Protein AF-A0A662RZ93-F1 (afdb_monomer_lite)

Sequence (56 aa):
MFLVSYDISDDRLRGRVALTLREYGFRRLQKSVYVGEVSRNVAEMLAIELGRLVKG

Structure (mmCIF, N/CA/C/O backbone):
data_AF-A0A662RZ93-F1
#
_entry.id   AF-A0A662RZ93-F1
#
loop_
_atom_site.group_PDB
_atom_site.id
_atom_site.type_symbol
_atom_site.label_atom_id
_atom_site.label_alt_id
_atom_site.label_comp_id
_atom_site.label_asym_id
_atom_site.label_entity_id
_atom_site.label_seq_id
_atom_site.pdbx_PDB_ins_code
_atom_site.Cartn_x
_atom_site.Cartn_y
_atom_site.Cartn_z
_atom_site.occupancy
_atom_site.B_iso_or_equiv
_atom_site.auth_seq_id
_atom_site.auth_comp_id
_atom_site.auth_asym_id
_atom_site.auth_atom_id
_atom_site.pdbx_PDB_model_num
ATOM 1 N N . MET A 1 1 ? -12.143 5.845 6.622 1.00 94.62 1 MET A N 1
ATOM 2 C CA . MET A 1 1 ? -11.768 4.920 5.531 1.00 94.62 1 MET A CA 1
ATOM 3 C C . MET A 1 1 ? -10.796 5.628 4.606 1.00 94.62 1 MET A C 1
ATOM 5 O O . MET A 1 1 ? -11.055 6.770 4.250 1.00 94.62 1 MET A O 1
ATOM 9 N N . PHE A 1 2 ? -9.702 4.966 4.237 1.00 98.19 2 PHE A N 1
ATOM 10 C CA . PHE A 1 2 ? -8.685 5.485 3.324 1.00 98.19 2 PHE A CA 1
ATOM 11 C C . PHE A 1 2 ? -8.474 4.515 2.161 1.00 98.19 2 PHE A C 1
ATOM 13 O O . PHE A 1 2 ? -8.505 3.297 2.350 1.00 98.19 2 PHE A O 1
ATOM 20 N N . LEU A 1 3 ? -8.235 5.068 0.974 1.00 98.12 3 LEU A N 1
ATOM 21 C CA . LEU A 1 3 ? -7.839 4.338 -0.226 1.00 98.12 3 LEU A CA 1
ATOM 22 C C . LEU A 1 3 ? -6.406 4.743 -0.579 1.00 98.12 3 LEU A C 1
ATOM 24 O O . LEU A 1 3 ? -6.081 5.928 -0.560 1.00 98.12 3 LEU A O 1
ATOM 28 N N . VAL A 1 4 ? -5.565 3.769 -0.912 1.00 98.00 4 VAL A N 1
ATOM 29 C CA . VAL A 1 4 ? -4.191 3.995 -1.365 1.00 98.00 4 VAL A CA 1
ATOM 30 C C . VAL A 1 4 ? -4.032 3.379 -2.742 1.00 98.00 4 VAL A C 1
ATOM 32 O O . VAL A 1 4 ? -4.240 2.17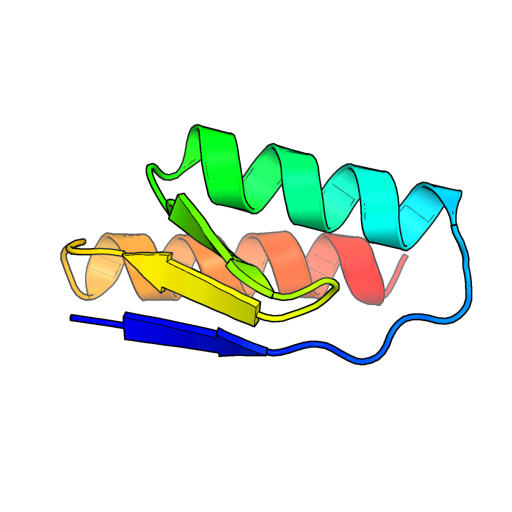8 -2.909 1.00 98.00 4 VAL A O 1
ATOM 35 N N . SER A 1 5 ? -3.634 4.192 -3.714 1.00 97.88 5 SER A N 1
ATOM 36 C CA . SER A 1 5 ? -3.233 3.760 -5.051 1.00 97.88 5 SER A CA 1
ATOM 37 C C . SER A 1 5 ? -1.813 4.226 -5.342 1.00 97.88 5 SER A C 1
ATOM 39 O O . SER A 1 5 ? -1.442 5.330 -4.947 1.00 97.88 5 SER A O 1
ATOM 41 N N . TYR A 1 6 ? -1.032 3.417 -6.049 1.00 96.94 6 TYR A N 1
ATOM 42 C CA . TYR A 1 6 ? 0.336 3.766 -6.431 1.00 96.94 6 TYR A CA 1
ATOM 43 C C . TYR A 1 6 ? 0.672 3.278 -7.840 1.00 96.94 6 TYR A C 1
ATOM 45 O O . TYR A 1 6 ? 0.108 2.295 -8.319 1.00 96.94 6 TYR A O 1
ATOM 53 N N . ASP A 1 7 ? 1.639 3.934 -8.473 1.00 96.88 7 ASP A N 1
ATOM 54 C CA . ASP A 1 7 ? 2.233 3.497 -9.733 1.00 96.88 7 ASP A CA 1
ATOM 55 C C . ASP A 1 7 ? 3.747 3.359 -9.545 1.00 96.88 7 ASP A C 1
ATOM 57 O O . ASP A 1 7 ? 4.456 4.338 -9.329 1.00 96.88 7 ASP A O 1
ATOM 61 N N . ILE A 1 8 ? 4.223 2.114 -9.499 1.00 96.62 8 ILE A N 1
ATOM 62 C CA . ILE A 1 8 ? 5.611 1.776 -9.175 1.00 96.62 8 ILE A CA 1
ATOM 63 C C . ILE A 1 8 ? 6.063 0.673 -10.124 1.00 96.62 8 ILE A C 1
ATOM 65 O O . ILE A 1 8 ? 5.597 -0.471 -10.035 1.00 96.62 8 ILE A O 1
ATOM 69 N N . SER A 1 9 ? 6.997 1.027 -11.007 1.00 96.31 9 SER A N 1
ATOM 70 C CA . SER A 1 9 ? 7.568 0.105 -11.993 1.00 96.31 9 SER A CA 1
ATOM 71 C C . SER A 1 9 ? 8.527 -0.904 -11.358 1.00 96.31 9 SER A C 1
ATOM 73 O O . SER A 1 9 ? 8.472 -2.080 -11.702 1.00 96.31 9 SER A O 1
ATOM 75 N N . ASP A 1 10 ? 9.348 -0.481 -10.390 1.00 96.81 10 ASP A N 1
ATOM 76 C CA . ASP A 1 10 ? 10.295 -1.363 -9.698 1.00 96.81 10 ASP A CA 1
ATOM 77 C C . ASP A 1 10 ? 9.569 -2.387 -8.803 1.00 96.81 10 ASP A C 1
ATOM 79 O O . ASP A 1 10 ? 8.867 -2.044 -7.846 1.00 96.81 10 ASP A O 1
ATOM 83 N N . ASP A 1 11 ? 9.756 -3.670 -9.109 1.00 97.00 11 ASP A N 1
ATOM 84 C CA . ASP A 1 11 ? 9.091 -4.784 -8.432 1.00 97.00 11 ASP A CA 1
ATOM 85 C C . ASP A 1 11 ? 9.487 -4.925 -6.957 1.00 97.00 11 ASP A C 1
ATOM 87 O O . ASP A 1 11 ? 8.644 -5.285 -6.126 1.00 97.00 11 ASP A O 1
ATOM 91 N N . ARG A 1 12 ? 10.740 -4.610 -6.606 1.00 97.12 12 ARG A N 1
ATOM 92 C CA . ARG A 1 12 ? 11.230 -4.671 -5.222 1.00 97.12 12 ARG A CA 1
ATOM 93 C C . ARG A 1 12 ? 10.627 -3.539 -4.399 1.00 97.12 12 ARG A C 1
ATOM 95 O O . ARG A 1 12 ? 10.128 -3.783 -3.300 1.00 97.12 12 ARG A O 1
ATOM 102 N N . LEU A 1 13 ? 10.623 -2.313 -4.923 1.00 97.88 13 LEU A N 1
ATOM 103 C CA . LEU A 1 13 ? 9.990 -1.161 -4.281 1.00 97.88 13 LEU A CA 1
ATOM 104 C C . LEU A 1 13 ? 8.487 -1.391 -4.111 1.00 97.88 13 LEU A C 1
ATOM 106 O O . LEU A 1 13 ? 7.955 -1.199 -3.017 1.00 97.88 13 LEU A O 1
ATOM 110 N N . ARG A 1 14 ? 7.816 -1.893 -5.151 1.00 97.81 14 ARG A N 1
ATOM 111 C CA . ARG A 1 14 ? 6.391 -2.234 -5.096 1.00 97.81 14 ARG A CA 1
ATOM 112 C C . ARG A 1 14 ? 6.095 -3.297 -4.039 1.00 97.81 14 ARG A C 1
ATOM 114 O O . ARG A 1 14 ? 5.113 -3.170 -3.307 1.00 97.81 14 ARG A O 1
ATOM 121 N N . GLY A 1 15 ? 6.944 -4.321 -3.934 1.00 98.00 15 GLY A N 1
ATOM 122 C CA . GLY A 1 15 ? 6.852 -5.347 -2.895 1.00 98.00 15 GLY A CA 1
ATOM 123 C C . GLY A 1 15 ? 6.959 -4.768 -1.483 1.00 98.00 15 GLY A C 1
ATOM 124 O O . GLY A 1 15 ? 6.150 -5.118 -0.623 1.00 98.00 15 GLY A O 1
ATOM 125 N N . ARG A 1 16 ? 7.892 -3.831 -1.264 1.00 98.19 16 ARG A N 1
ATOM 126 C CA . ARG A 1 16 ? 8.054 -3.127 0.018 1.00 98.19 16 ARG A CA 1
ATOM 127 C C . ARG A 1 16 ? 6.826 -2.284 0.373 1.00 98.19 16 ARG A C 1
ATOM 129 O O . ARG A 1 16 ? 6.265 -2.487 1.442 1.00 98.19 16 ARG A O 1
ATOM 136 N N . VAL A 1 17 ? 6.324 -1.450 -0.545 1.00 98.25 17 VAL A N 1
ATOM 137 C CA . VAL A 1 17 ? 5.081 -0.671 -0.336 1.00 98.25 17 VAL A CA 1
ATOM 138 C C . VAL A 1 17 ? 3.900 -1.583 0.012 1.00 98.25 17 VAL A C 1
ATOM 140 O O . VAL A 1 17 ? 3.135 -1.310 0.936 1.00 98.25 17 VAL A O 1
ATOM 143 N N . ALA A 1 18 ? 3.752 -2.695 -0.711 1.00 98.31 18 ALA A N 1
ATOM 144 C CA . ALA A 1 18 ? 2.689 -3.668 -0.480 1.00 98.31 18 ALA A CA 1
ATOM 145 C C . ALA A 1 18 ? 2.798 -4.389 0.876 1.00 98.31 18 ALA A C 1
ATOM 147 O O . ALA A 1 18 ? 1.775 -4.834 1.403 1.00 98.31 18 ALA A O 1
ATOM 148 N N . LEU A 1 19 ? 4.008 -4.566 1.414 1.00 98.38 19 LEU A N 1
ATOM 149 C CA . LEU A 1 19 ? 4.231 -5.104 2.754 1.00 98.38 19 LEU A CA 1
ATOM 150 C C . LEU A 1 19 ? 3.863 -4.065 3.817 1.00 98.38 19 LEU A C 1
ATOM 152 O O . LEU A 1 19 ? 2.985 -4.357 4.624 1.00 98.38 19 LEU A O 1
ATOM 156 N N . THR A 1 20 ? 4.408 -2.849 3.727 1.00 98.31 20 THR A N 1
ATOM 157 C CA . THR A 1 20 ? 4.117 -1.752 4.665 1.00 98.31 20 THR A CA 1
ATOM 158 C C . THR A 1 20 ? 2.612 -1.492 4.774 1.00 98.31 20 THR A C 1
ATOM 160 O O . THR A 1 20 ? 2.064 -1.424 5.868 1.00 98.31 20 THR A O 1
ATOM 163 N N . LEU A 1 21 ? 1.884 -1.447 3.651 1.00 98.44 21 LEU A N 1
ATOM 164 C CA . LEU A 1 21 ? 0.425 -1.275 3.677 1.00 98.44 21 LEU A CA 1
ATOM 165 C C . LEU A 1 21 ? -0.295 -2.379 4.470 1.00 98.44 21 LEU A C 1
ATOM 167 O O . LEU A 1 21 ? -1.235 -2.087 5.207 1.00 98.44 21 LEU A O 1
ATOM 171 N N . ARG A 1 22 ? 0.147 -3.638 4.350 1.00 98.00 22 ARG A N 1
ATOM 172 C CA . ARG A 1 22 ? -0.438 -4.762 5.099 1.00 98.00 22 ARG A CA 1
ATOM 173 C C . ARG A 1 22 ? -0.123 -4.682 6.590 1.00 98.00 22 ARG A C 1
ATOM 175 O O . ARG A 1 22 ? -1.001 -4.982 7.390 1.00 98.00 22 ARG A O 1
ATOM 182 N N . GLU A 1 23 ? 1.083 -4.253 6.955 1.00 98.00 23 GLU A N 1
ATOM 183 C CA . GLU A 1 23 ? 1.492 -4.056 8.355 1.00 98.00 23 GLU A CA 1
ATOM 184 C C . GLU A 1 23 ? 0.671 -2.954 9.041 1.00 98.00 23 GLU A C 1
ATOM 186 O O . GLU A 1 23 ? 0.312 -3.086 10.207 1.00 98.00 23 GLU A O 1
ATOM 191 N N . TYR A 1 24 ? 0.264 -1.925 8.291 1.00 97.75 24 TYR A N 1
ATOM 192 C CA . TYR A 1 24 ? -0.667 -0.883 8.745 1.00 97.75 24 TYR A CA 1
ATOM 193 C C . TYR A 1 24 ? -2.150 -1.307 8.718 1.00 97.75 24 TYR A C 1
ATOM 195 O O . TYR A 1 24 ? -3.036 -0.488 8.966 1.00 97.75 24 TYR A O 1
ATOM 203 N N . GLY A 1 25 ? -2.448 -2.569 8.398 1.00 97.31 25 GLY A N 1
ATOM 204 C CA . GLY A 1 25 ? -3.809 -3.110 8.398 1.00 97.31 25 GLY A CA 1
ATOM 205 C C . GLY A 1 25 ? -4.626 -2.816 7.136 1.00 97.31 25 GLY A C 1
ATOM 206 O O . GLY A 1 25 ? -5.834 -3.054 7.122 1.00 97.31 25 GLY A O 1
ATOM 207 N N . PHE A 1 26 ? -4.012 -2.325 6.053 1.00 98.56 26 PHE A N 1
ATOM 208 C CA . PHE A 1 26 ? -4.720 -2.163 4.784 1.00 98.56 26 PHE A CA 1
ATOM 209 C C . PHE A 1 26 ? -4.876 -3.510 4.073 1.00 98.56 26 PHE A C 1
ATOM 211 O O . PHE A 1 26 ? -3.924 -4.277 3.904 1.00 98.56 26 PHE A O 1
ATOM 218 N N . ARG A 1 27 ? -6.079 -3.762 3.550 1.00 98.31 27 ARG A N 1
ATOM 219 C CA . ARG A 1 27 ? -6.372 -4.920 2.699 1.00 98.31 27 ARG A CA 1
ATOM 220 C C . ARG A 1 27 ? -6.179 -4.567 1.228 1.00 98.31 27 ARG A C 1
ATOM 222 O O . ARG A 1 27 ? -6.542 -3.481 0.774 1.00 98.31 27 ARG A O 1
ATOM 229 N N . ARG A 1 28 ? -5.624 -5.505 0.465 1.00 98.12 28 ARG A N 1
ATOM 230 C CA . ARG A 1 28 ? -5.437 -5.359 -0.983 1.00 98.12 28 ARG A CA 1
ATOM 231 C C . ARG A 1 28 ? -6.789 -5.443 -1.701 1.00 98.12 28 ARG A C 1
ATOM 233 O O . ARG A 1 28 ? -7.538 -6.387 -1.472 1.00 98.12 28 ARG A O 1
ATOM 240 N N . LEU A 1 29 ? -7.064 -4.482 -2.584 1.00 98.19 29 LEU A N 1
ATOM 241 C CA . LEU A 1 29 ? -8.243 -4.457 -3.460 1.00 98.19 29 LEU A CA 1
ATOM 242 C C . LEU A 1 29 ? -7.876 -4.790 -4.917 1.00 98.19 29 LEU A C 1
ATOM 244 O O . LEU A 1 29 ? -8.585 -5.542 -5.574 1.00 98.19 29 LEU A O 1
ATOM 248 N N . GLN A 1 30 ? -6.743 -4.275 -5.409 1.00 97.75 30 GLN A N 1
ATOM 249 C CA . GLN A 1 30 ? -6.202 -4.537 -6.753 1.00 97.75 30 GLN A CA 1
ATOM 250 C C . GLN A 1 30 ? -4.664 -4.588 -6.706 1.00 97.75 30 GLN A C 1
ATOM 252 O O . GLN A 1 30 ? -4.059 -4.305 -5.671 1.00 97.75 30 GLN A O 1
ATOM 257 N N . LYS A 1 31 ? -4.010 -4.914 -7.838 1.00 95.81 31 LYS A N 1
ATOM 258 C CA . LYS A 1 31 ? -2.544 -4.969 -8.002 1.00 95.81 31 LYS A CA 1
ATOM 259 C C . LYS A 1 31 ? -1.801 -3.817 -7.309 1.00 95.81 31 LYS A C 1
ATOM 261 O O . LYS A 1 31 ? -0.793 -4.078 -6.651 1.00 95.81 31 LYS A O 1
ATOM 266 N N . SER A 1 32 ? -2.323 -2.602 -7.441 1.00 97.75 32 SER A N 1
ATOM 267 C CA . SER A 1 32 ? -1.724 -1.383 -6.898 1.00 97.75 32 SER A CA 1
ATOM 268 C C . SER A 1 32 ? -2.724 -0.529 -6.116 1.00 97.75 32 SER A C 1
ATOM 270 O O . SER A 1 32 ? -2.577 0.688 -6.065 1.00 97.75 32 SER A O 1
ATOM 272 N N . VAL A 1 33 ? -3.765 -1.152 -5.545 1.00 98.44 33 VAL A N 1
ATOM 273 C CA . VAL A 1 33 ? -4.820 -0.451 -4.795 1.00 98.44 33 VAL A CA 1
ATOM 274 C C . VAL A 1 33 ? -5.139 -1.190 -3.498 1.00 98.44 33 VAL A C 1
ATOM 276 O O . VAL A 1 33 ? -5.343 -2.406 -3.503 1.00 98.44 33 VAL A O 1
ATOM 279 N N . TYR A 1 34 ? -5.184 -0.451 -2.393 1.00 98.69 34 TYR A N 1
ATOM 280 C CA . TYR A 1 34 ? -5.417 -0.935 -1.033 1.00 98.69 34 TYR A CA 1
ATOM 281 C C . TYR A 1 34 ? -6.455 -0.065 -0.323 1.00 98.69 34 TYR A C 1
ATOM 283 O O . TYR A 1 34 ? -6.549 1.131 -0.586 1.00 98.69 34 TYR A O 1
ATOM 291 N N . VAL A 1 35 ? -7.212 -0.652 0.601 1.00 98.69 35 VAL A N 1
ATOM 292 C CA . VAL A 1 35 ? -8.213 0.050 1.418 1.00 98.69 35 VAL A CA 1
ATOM 293 C C . VAL A 1 35 ? -8.026 -0.296 2.892 1.00 98.69 35 VAL A C 1
ATOM 295 O O . VAL A 1 35 ? -7.710 -1.437 3.225 1.00 98.69 35 VAL A O 1
ATOM 298 N N . GLY A 1 36 ? -8.200 0.687 3.772 1.00 97.94 36 GLY A N 1
ATOM 299 C CA . GLY A 1 36 ? -8.009 0.521 5.211 1.00 97.94 36 GLY A CA 1
ATOM 300 C C . GLY A 1 36 ? -8.941 1.402 6.036 1.00 97.94 36 GLY A C 1
ATOM 301 O O . GLY A 1 36 ? -9.269 2.535 5.666 1.00 97.94 36 GLY A O 1
ATOM 302 N N . GLU A 1 37 ? -9.364 0.875 7.179 1.00 98.12 37 GLU A N 1
ATOM 303 C CA . GLU A 1 37 ? -10.092 1.614 8.207 1.00 98.12 37 GLU A CA 1
ATOM 304 C C . GLU A 1 37 ? -9.140 1.921 9.357 1.00 98.12 37 GLU A C 1
ATOM 306 O O . GLU A 1 37 ? -9.025 1.182 10.325 1.00 98.12 37 GLU A O 1
ATOM 311 N N . VAL A 1 38 ? -8.409 3.020 9.204 1.00 97.12 38 VAL A N 1
ATOM 312 C CA . VAL A 1 38 ? -7.444 3.504 10.192 1.00 97.12 38 VAL A CA 1
ATOM 313 C C . VAL A 1 38 ? -7.797 4.925 10.619 1.00 97.12 38 VAL A C 1
ATOM 315 O O . VAL A 1 38 ? -8.542 5.627 9.925 1.00 97.12 38 VAL A O 1
ATOM 318 N N . SER A 1 39 ? -7.262 5.362 11.760 1.00 98.00 39 SER A N 1
ATOM 319 C CA . SER A 1 39 ? -7.375 6.757 12.184 1.00 98.00 39 SER A CA 1
ATOM 320 C C . SER A 1 39 ? -6.565 7.677 11.264 1.00 98.00 39 SER A C 1
ATOM 322 O O . SER A 1 39 ? -5.646 7.244 10.564 1.00 98.00 39 SER A O 1
ATOM 324 N N . ARG A 1 40 ? -6.882 8.976 11.284 1.00 97.25 40 ARG A N 1
ATOM 325 C CA . ARG A 1 40 ? -6.159 9.974 10.486 1.00 97.25 40 ARG A CA 1
ATOM 326 C C . ARG A 1 40 ? -4.663 10.008 10.814 1.00 97.25 40 ARG A C 1
ATOM 328 O O . ARG A 1 40 ? -3.856 10.001 9.894 1.00 97.25 40 ARG A O 1
ATOM 335 N N . ASN A 1 41 ? -4.302 9.951 12.096 1.00 98.00 41 ASN A N 1
ATOM 336 C CA . ASN A 1 41 ? -2.899 9.938 12.521 1.00 98.00 41 ASN A CA 1
ATOM 337 C C . ASN A 1 41 ? -2.141 8.733 11.944 1.00 98.00 41 ASN A C 1
ATOM 339 O O . ASN A 1 41 ? -1.008 8.876 11.500 1.00 98.00 41 ASN A O 1
ATOM 343 N N . VAL A 1 42 ? -2.767 7.550 11.909 1.00 97.81 42 VAL A N 1
ATOM 344 C CA . VAL A 1 42 ? -2.154 6.349 11.317 1.00 97.81 42 VAL A CA 1
ATOM 345 C C . VAL A 1 42 ? -1.944 6.528 9.813 1.00 97.81 42 VAL A C 1
ATOM 347 O O . VAL A 1 42 ? -0.877 6.191 9.305 1.00 97.81 42 VAL A O 1
ATOM 350 N N . ALA A 1 43 ? -2.919 7.105 9.104 1.00 97.56 43 ALA A N 1
ATOM 351 C CA . ALA A 1 43 ? -2.778 7.400 7.679 1.00 97.56 43 ALA A CA 1
ATOM 352 C C . ALA A 1 43 ? -1.662 8.427 7.395 1.00 97.56 43 ALA A C 1
ATOM 354 O O . ALA A 1 43 ? -0.921 8.276 6.426 1.00 97.56 43 ALA A O 1
ATOM 355 N N . GLU A 1 44 ? -1.506 9.443 8.247 1.00 97.81 44 GLU A N 1
ATOM 356 C CA . GLU A 1 44 ? -0.442 10.448 8.124 1.00 97.81 44 GLU A CA 1
ATOM 357 C C . GLU A 1 44 ? 0.950 9.849 8.386 1.00 97.81 44 GLU A C 1
ATOM 359 O O . GLU A 1 44 ? 1.879 10.104 7.617 1.00 97.81 44 GLU A O 1
ATOM 364 N N . MET A 1 45 ? 1.095 8.985 9.399 1.00 98.06 45 MET A N 1
ATOM 365 C CA . MET A 1 45 ? 2.347 8.250 9.643 1.00 98.06 45 MET A CA 1
ATOM 366 C C . MET A 1 45 ? 2.717 7.342 8.464 1.00 98.06 45 MET A C 1
ATOM 368 O O . MET A 1 45 ? 3.855 7.383 7.993 1.00 98.06 45 MET A O 1
ATOM 372 N N . LEU A 1 46 ? 1.741 6.597 7.934 1.00 98.06 46 LEU A N 1
ATOM 373 C CA . LEU A 1 46 ? 1.920 5.755 6.751 1.00 98.06 46 LEU A CA 1
ATOM 374 C C . LEU A 1 46 ? 2.406 6.575 5.547 1.00 98.06 46 LEU A C 1
ATOM 376 O O . LEU A 1 46 ? 3.325 6.158 4.844 1.00 98.06 46 LEU A O 1
ATOM 380 N N . ALA A 1 47 ? 1.821 7.751 5.306 1.00 97.06 47 ALA A N 1
ATOM 381 C CA . ALA A 1 47 ? 2.221 8.616 4.198 1.00 97.06 47 ALA A CA 1
ATOM 382 C C . ALA A 1 47 ? 3.678 9.098 4.328 1.00 97.06 47 ALA A C 1
ATOM 384 O O . ALA A 1 47 ? 4.406 9.131 3.333 1.00 97.06 47 ALA A O 1
ATOM 385 N N . ILE A 1 48 ? 4.126 9.427 5.545 1.00 97.75 48 ILE A N 1
ATOM 386 C CA . ILE A 1 48 ? 5.520 9.813 5.818 1.00 97.75 48 ILE A CA 1
ATOM 387 C C . ILE A 1 48 ? 6.470 8.643 5.539 1.00 97.75 48 ILE A C 1
ATOM 389 O O . ILE A 1 48 ? 7.501 8.828 4.888 1.00 97.75 48 ILE A O 1
ATOM 393 N N . GLU A 1 49 ? 6.133 7.443 6.011 1.00 97.69 49 GLU A N 1
ATOM 394 C CA . GLU A 1 49 ? 6.955 6.246 5.830 1.00 97.69 49 GLU A CA 1
ATOM 395 C C . GLU A 1 49 ? 7.070 5.844 4.354 1.00 97.69 49 GLU A C 1
ATOM 397 O O . GLU A 1 49 ? 8.181 5.701 3.836 1.00 97.69 49 GLU A O 1
ATOM 402 N N . LEU A 1 50 ? 5.941 5.766 3.642 1.00 97.38 50 LEU A N 1
ATOM 403 C CA . LEU A 1 50 ? 5.924 5.505 2.201 1.00 97.38 50 LEU A CA 1
ATOM 404 C C . LEU A 1 50 ? 6.689 6.585 1.425 1.00 97.38 50 LEU A C 1
ATOM 406 O O . LEU A 1 50 ? 7.414 6.271 0.483 1.00 97.38 50 LEU A O 1
ATOM 410 N N . GLY A 1 51 ? 6.593 7.849 1.846 1.00 96.50 51 GLY A N 1
ATOM 411 C CA . GLY A 1 51 ? 7.344 8.952 1.250 1.00 96.50 51 GLY A CA 1
ATOM 412 C C . GLY A 1 51 ? 8.862 8.794 1.376 1.00 96.50 51 GLY A C 1
ATOM 413 O O . GLY A 1 51 ? 9.587 9.155 0.450 1.00 96.50 51 GLY A O 1
ATOM 414 N N . ARG A 1 52 ? 9.358 8.227 2.483 1.00 96.25 52 ARG A N 1
ATOM 415 C CA . ARG A 1 52 ? 10.785 7.887 2.642 1.00 96.25 52 ARG A CA 1
ATOM 416 C C . ARG A 1 52 ? 11.177 6.697 1.775 1.00 96.25 52 ARG A C 1
ATOM 418 O O . ARG A 1 52 ? 12.244 6.716 1.175 1.00 96.25 52 ARG A O 1
ATOM 425 N N . LEU A 1 53 ? 10.305 5.695 1.686 1.00 94.50 53 LEU A N 1
ATOM 426 C CA . LEU A 1 53 ? 10.548 4.482 0.911 1.00 94.50 53 LEU A CA 1
ATOM 427 C C . LEU A 1 53 ? 10.647 4.754 -0.600 1.00 94.50 53 LEU A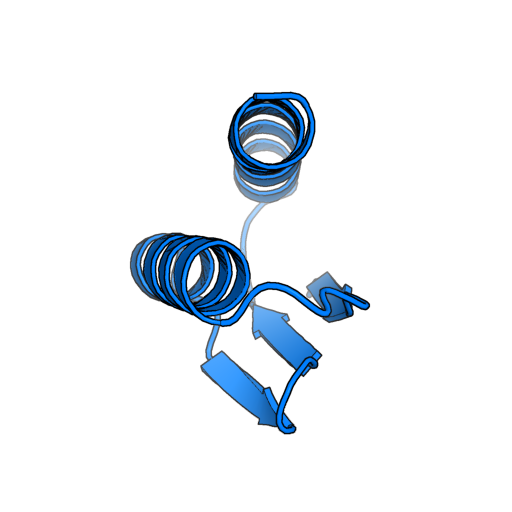 C 1
ATOM 429 O O . LEU A 1 53 ? 11.457 4.129 -1.274 1.00 94.50 53 LEU A O 1
ATOM 433 N N . VAL A 1 54 ? 9.827 5.672 -1.121 1.00 92.50 54 VAL A N 1
ATOM 434 C CA . VAL A 1 54 ? 9.758 6.003 -2.558 1.00 92.50 54 VAL A CA 1
ATOM 435 C C . VAL A 1 54 ? 10.834 7.006 -2.994 1.00 92.50 54 VAL A C 1
ATOM 437 O O . VAL A 1 54 ? 11.186 7.038 -4.167 1.00 92.50 54 VAL A O 1
ATOM 440 N N . LYS A 1 55 ? 11.355 7.833 -2.079 1.00 86.50 55 LYS A N 1
ATOM 441 C CA . LYS A 1 55 ? 12.432 8.799 -2.375 1.00 86.50 55 LYS A CA 1
ATOM 442 C C . LYS A 1 55 ? 13.845 8.210 -2.278 1.00 86.50 55 LYS A C 1
ATOM 444 O O . LYS A 1 55 ? 14.791 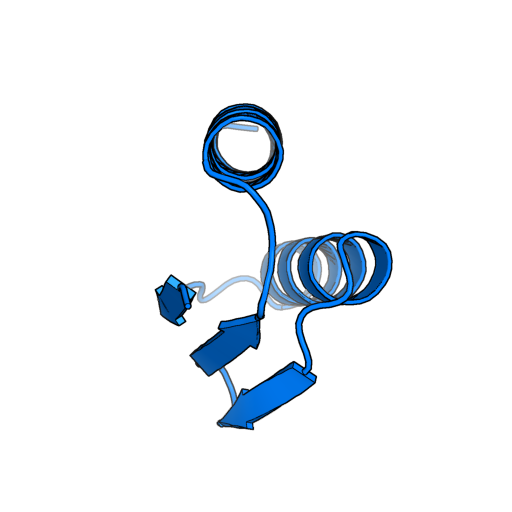8.909 -2.636 1.00 86.50 55 LYS A O 1
ATOM 449 N N . GLY A 1 56 ? 13.980 7.009 -1.717 1.00 66.12 56 GLY A N 1
ATOM 450 C CA . GLY A 1 56 ? 15.252 6.291 -1.599 1.00 66.12 56 GLY A CA 1
ATOM 451 C C . GLY A 1 56 ? 15.568 5.405 -2.792 1.00 66.12 56 GLY A C 1
ATOM 452 O O . GLY A 1 56 ? 14.742 5.326 -3.727 1.00 66.12 56 GLY A O 1
#

Foldseek 3Di:
DDKFFDDDPDPVLLVVLVVLCVVLVWDDDDSGMTDDDDDPVSVVVNVVVNVVSVVD

Secondary structure (DSSP, 8-state):
-EEEE-----HHHHHHHHHHHHHTTPEEEETTEEEE---HHHHHHHHHHHHHHHH-

pLDDT: mean 96.74, std 4.51, range [66.12, 98.69]

Radius of gyration: 10.52 Å; chains: 1; bounding box: 27×16×24 Å

=== Feature glossary ===
Key to the feature types in this record:

Secondary structure (8-state, DSSP). Secondary structure is the local, repeating backbone conformation. DSSP classifies it into eight states by reading the hydrogen-bond network: three helix types (H, G, I), two β types (E, B), two non-regular types (T, S), and unstructured coil (-).

Backbone torsions (φ/ψ). Backbone dihedral angles. Every residue except chain termini has a φ (preceding-C → N → Cα → C) and a ψ (N → 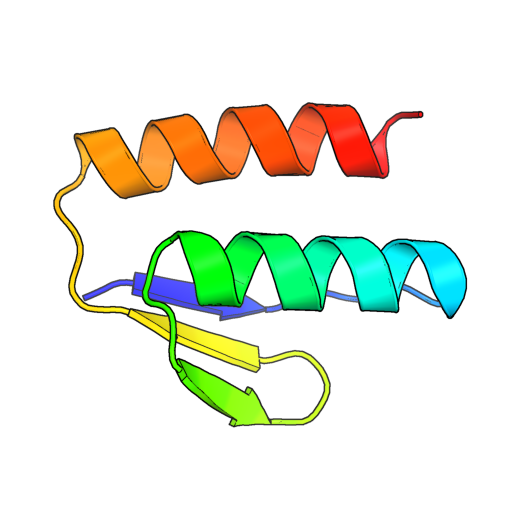Cα → C → next-N). They are reported in degrees following the IUPAC sign convention. Secondary structure is essentially a statement about which (φ, ψ) basin each residue occupies.

Predicted aligned error. Predicted Aligned Error (PAE) is an AlphaFold confidence matrix: entry (i, j) is the expected error in the position of residue j, in ångströms, when the prediction is superimposed on the true structure at residue i. Low PAE within a block of residues means that block is internally rigid and well-predicted; high PAE between two blocks means their relative placement is uncertain even if each block individually is confident.

B-factor. B-factor (Debye–Waller factor) reflects atomic displacement in the crystal lattice. It is an experimental observable (units Å²), not a prediction; low values mean the atom is pinned down, high values mean it moves or is heterogeneous across the 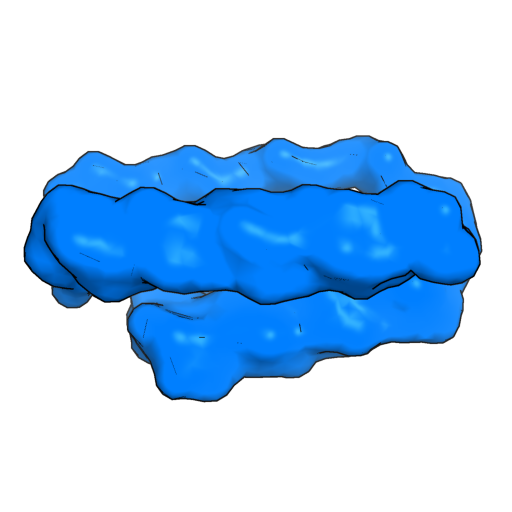crystal.

Secondary structure (3-state, P-SEA). Three-state secondary structure (P-SEA) collapses the eight DSSP classes into helix (a), strand (b), and coil (c). P-SEA assigns these from Cα geometry alone — distances and angles — without requiring backbone oxygens, so it works on any Cα trace.

Sequence. Primary structure: the covalent order of the twenty standard amino acids along the backbone. Two proteins with the same sequence will (almost always) fold to the same structure; two with 30% identity often share a fold but not the details.

pLDDT. pLDDT is the predicted lDDT-Cα score: AlphaFold's confidence that the local environment of each residue (all inter-atomic distances within 15 Å) is correctly placed. It is a per-residue number between 0 and 100, with higher meaning more reliable.

InterPro / GO / CATH / organism. Functional annotations link the protein to curated databases. InterPro entries identify conserved domains and families by matching the sequence against member-database signatures (Pfam, PROSITE, CDD, …). Gene Ontology (GO) terms describe molecular function, biological process, and cellular component in a controlled vocabulary. CATH places the structure in a hierarchical fold classification (Class/Architecture/Topology/Homologous-superfamily). The organism is the source species.

Contact-map, Ramachandran, and PAE plots. Three diagnostic plots accompany the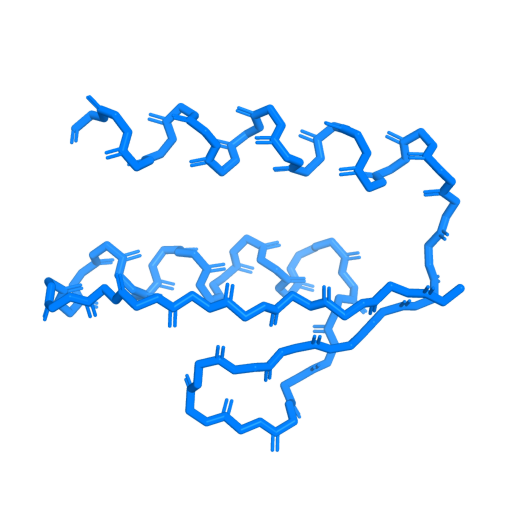 record. The Cα contact map visualizes the tertiary structure as a 2D adjacency matrix (8 Å cutoff, sequence-local contacts suppressed). The Ramachandran plot shows the distribution of backbone (φ, ψ) torsions, with points in the α and β basins reflecting secondary structure content. The PAE plot shows AlphaFold's inter-residue confidence as a color matrix.

mmCIF coordinates. The mmCIF table is the protein's shape written out atom by atom. For each backbone N, Cα, C, and carbonyl O, it records an (x, y, z) coordinate triple in Å plus the residue type, chain letter, and residue number.

Radius of gyration, Cα contacts, bounding box. Three whole-structure scalars: the radius of gyration (RMS distance of Cα from centroid, in Å), the count of Cα–Cα contacts (pairs closer than 8 Å and separated by more than four residues in sequence — i.e. tertiary, not local, contacts), and the bounding-box dimensions. Together they distinguish compact globular folds from extended fibres or disordered chains.

Foldseek 3Di. The Foldseek 3Di string encodes local tertiary geometry as a 20-letter alphabet — one character per residue — derived from the relative positions of nearby Cα atoms. Unlike the amino-acid sequence, 3Di is a direct function of the 3D structure, so two proteins with the same fold have similar 3Di strings even at low sequence identity.

Rendered structure images. Six rendered views show the 3D structure from the faces of a cube — i.e. along ±x, ±y, ±z. Rendering representation is drawn randomly per protein from cartoon (secondary-structure ribbons), sticks (backbone bonds), or molecular surface; coloring is either N→C rainbow (blue at the N-terminus through red at the C-terminus) or one color per chain.

Nearest PDB structures. The Foldseek neighbor list gives the closest experimentally determined structures in the PDB, ranked by structural alignment. TM-score near 1 means near-identical fold; near 0.3 means only rough topology match. This is how one finds what a novel AlphaFold prediction most resembles in the solved-structure universe.

Solvent-accessible surface area. SASA measures how much of the protein is reachable by solvent. It is computed by rolling a water-sized probe over the atomic surface and summing the exposed area (Å²). Per-residue SASA distinguishes core (buried, low SASA) from surface (exposed, high SASA) residues; total SASA is a whole-molecule size measure.